Protein AF-A0A1B9L4N7-F1 (afdb_monomer_lite)

Foldseek 3Di:
DVPPPDDPVRLVVLLVVCVVPDDADADPPLQALRHDYPVLSVLLSCLSSLHAPLPDAAPPRDPSLVRNLVRLVVVVPDPDDDPDPSVVVSVSSNVSSVSRNVSSVVVVVD

pLDDT: mean 82.88, std 11.85, range [49.66, 97.25]

Secondary structure (DSSP, 8-state):
-TT----HHHHHHHHHHHHHH----B-SS---TT-B-HHHHHHHHHHHTT--BTTTBSTT--HHHHHHHHHHHHHHTS--S---THHHHHHHHHHHHHHHHHHHHHHHT-

Sequence (110 aa):
MPDDSRTEEQVIEEIRDFAAKFEDEWSYKGHGYNETCCHTFVFLLLASCNLADPDCIGAKKDPYFKSYRSELKNKFDKPDGDKDENEEKFYQRHCMIEQLHDISRLAQAK

Radius of gyration: 14.46 Å; chains: 1; bounding box: 36×31×38 Å

Structure (mmCIF, N/CA/C/O backbone):
data_AF-A0A1B9L4N7-F1
#
_entry.id   AF-A0A1B9L4N7-F1
#
loop_
_atom_site.group_PDB
_atom_site.id
_atom_site.type_symbol
_atom_site.label_atom_id
_atom_site.label_alt_id
_atom_site.label_comp_id
_atom_site.label_asym_id
_atom_site.label_entity_id
_atom_site.label_seq_id
_atom_site.pdbx_PDB_ins_code
_atom_site.Cartn_x
_atom_site.Cartn_y
_atom_site.Cartn_z
_atom_site.occupancy
_atom_site.B_iso_or_equiv
_atom_site.auth_seq_id
_atom_site.auth_comp_id
_atom_site.auth_asym_id
_atom_site.auth_atom_id
_atom_site.pdbx_PDB_model_num
ATOM 1 N N . MET A 1 1 ? -7.254 -1.494 12.845 1.00 66.69 1 MET A N 1
ATOM 2 C CA . MET A 1 1 ? -7.270 -2.928 13.256 1.00 66.69 1 MET A CA 1
ATOM 3 C C . MET A 1 1 ? -8.000 -3.057 14.600 1.00 66.69 1 MET A C 1
ATOM 5 O O . MET A 1 1 ? -8.109 -2.047 15.274 1.00 66.69 1 MET A O 1
ATOM 9 N N . PRO A 1 2 ? -8.561 -4.218 14.992 1.00 67.38 2 PRO A N 1
ATOM 10 C CA . PRO A 1 2 ? -9.346 -4.351 16.239 1.00 67.38 2 PRO A CA 1
ATOM 11 C C . PRO A 1 2 ? -8.55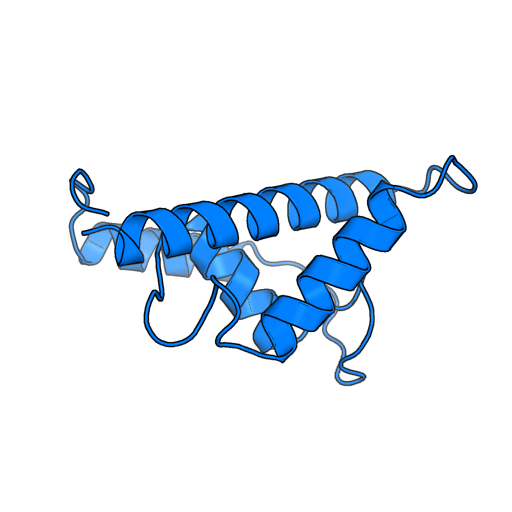3 -4.009 17.509 1.00 67.38 2 PRO A C 1
ATOM 13 O O . PRO A 1 2 ? -9.143 -3.560 18.481 1.00 67.38 2 PRO A O 1
ATOM 16 N N . ASP A 1 3 ? -7.232 -4.185 17.459 1.00 81.06 3 ASP A N 1
ATOM 17 C CA . ASP A 1 3 ? -6.296 -3.899 18.549 1.00 81.06 3 ASP A CA 1
ATOM 18 C C . ASP A 1 3 ? -5.456 -2.644 18.253 1.00 81.06 3 ASP A C 1
ATOM 20 O O . ASP A 1 3 ? -4.380 -2.449 18.812 1.00 81.06 3 ASP A O 1
ATOM 24 N N . ASP A 1 4 ? -5.906 -1.812 17.310 1.00 84.50 4 ASP A N 1
ATOM 25 C CA . ASP A 1 4 ? -5.229 -0.565 16.973 1.00 84.50 4 ASP A CA 1
ATOM 26 C C . ASP A 1 4 ? -5.503 0.475 18.059 1.00 84.50 4 ASP A C 1
ATOM 28 O O . ASP A 1 4 ? -6.608 1.003 18.166 1.00 84.50 4 ASP A O 1
ATOM 32 N N . SER A 1 5 ? -4.501 0.725 18.898 1.00 92.25 5 SER A N 1
ATOM 33 C CA . SER A 1 5 ? -4.590 1.661 20.018 1.00 92.25 5 SER A CA 1
ATOM 34 C C . SER A 1 5 ? -4.181 3.089 19.653 1.00 92.25 5 SER A C 1
ATOM 36 O O . SER A 1 5 ? -4.087 3.929 20.548 1.00 92.25 5 SER A O 1
ATOM 38 N N . ARG A 1 6 ? -3.852 3.355 18.383 1.00 94.75 6 ARG A N 1
ATOM 39 C CA . ARG A 1 6 ? -3.410 4.679 17.935 1.00 94.75 6 ARG A CA 1
ATOM 40 C C . ARG A 1 6 ? -4.584 5.650 17.875 1.00 94.75 6 ARG A C 1
ATOM 42 O O . ARG A 1 6 ? -5.711 5.259 17.571 1.00 94.75 6 ARG A O 1
ATOM 49 N N . THR A 1 7 ? -4.316 6.925 18.132 1.00 95.25 7 THR A N 1
ATOM 50 C CA . THR A 1 7 ? -5.287 7.996 17.879 1.00 95.25 7 THR A CA 1
ATOM 51 C C . THR A 1 7 ? -5.306 8.377 16.400 1.00 95.25 7 THR A C 1
ATOM 53 O O . THR A 1 7 ? -4.388 8.051 15.644 1.00 95.25 7 THR A O 1
ATOM 56 N N . GLU A 1 8 ? -6.344 9.098 15.981 1.00 93.94 8 GLU A N 1
ATOM 57 C CA . GLU A 1 8 ? -6.432 9.635 14.621 1.00 93.94 8 GLU A CA 1
ATOM 58 C C . GLU A 1 8 ? -5.230 10.533 14.293 1.00 93.94 8 GLU A C 1
ATOM 60 O O . GLU A 1 8 ? -4.637 10.415 13.223 1.00 93.94 8 GLU A O 1
ATOM 65 N N . GLU A 1 9 ? -4.811 11.376 15.238 1.00 96.81 9 GLU A N 1
ATOM 66 C CA . GLU A 1 9 ? -3.666 12.271 15.075 1.00 96.81 9 GLU A CA 1
ATOM 67 C C . GLU A 1 9 ? -2.370 11.493 14.847 1.00 96.81 9 GLU A C 1
ATOM 69 O O . GLU A 1 9 ? -1.603 11.848 13.955 1.00 96.81 9 GLU A O 1
ATOM 74 N N . GLN A 1 10 ? -2.158 10.399 15.586 1.00 96.94 10 GLN A N 1
ATOM 75 C CA . GLN A 1 10 ? -0.987 9.535 15.410 1.00 96.94 10 GLN A CA 1
ATOM 76 C C . GLN A 1 10 ? -0.978 8.877 14.026 1.00 96.94 10 GLN A C 1
ATOM 78 O O . GLN A 1 10 ? 0.058 8.838 13.367 1.00 96.94 10 GLN A O 1
ATOM 83 N N . VAL A 1 11 ? -2.134 8.414 13.541 1.00 95.19 11 VAL A N 1
ATOM 84 C CA . VAL A 1 11 ? -2.254 7.856 12.184 1.00 95.19 11 VAL A CA 1
ATOM 85 C C . VAL A 1 11 ? -1.959 8.921 11.123 1.00 95.19 11 VAL A C 1
ATOM 87 O O . VAL A 1 11 ? -1.251 8.650 10.153 1.00 95.19 11 VAL A O 1
ATOM 90 N N . ILE A 1 12 ? -2.462 10.146 11.301 1.00 95.75 12 ILE A N 1
ATOM 91 C CA . ILE A 1 12 ? -2.184 11.265 10.390 1.00 95.75 12 ILE A CA 1
ATOM 92 C C . ILE A 1 12 ? -0.688 11.608 10.379 1.00 95.75 12 ILE A C 1
ATOM 94 O O . ILE A 1 12 ? -0.136 11.884 9.311 1.00 95.75 12 ILE A O 1
ATOM 98 N N . GLU A 1 13 ? -0.028 11.603 11.538 1.00 97.25 13 GLU A N 1
ATOM 99 C CA . GLU A 1 13 ? 1.417 11.820 11.641 1.00 97.25 13 GLU A CA 1
ATOM 100 C C . GLU A 1 13 ? 2.205 10.727 10.915 1.00 97.25 13 GLU A C 1
ATOM 102 O O . GLU A 1 13 ? 3.057 11.055 10.094 1.00 97.25 13 GLU A O 1
ATOM 107 N N . GLU A 1 14 ? 1.865 9.450 11.099 1.00 96.31 14 GLU A N 1
ATOM 108 C CA . GLU A 1 14 ? 2.507 8.347 10.373 1.00 96.31 14 GLU A CA 1
ATOM 109 C C . GLU A 1 14 ? 2.335 8.459 8.850 1.00 96.31 14 GLU A C 1
ATOM 111 O O . GLU A 1 14 ? 3.281 8.218 8.097 1.00 96.31 14 GLU A O 1
ATOM 116 N N . ILE A 1 15 ? 1.147 8.866 8.382 1.00 95.50 15 ILE A N 1
ATOM 117 C CA . ILE A 1 15 ? 0.883 9.098 6.954 1.00 95.50 15 ILE A CA 1
ATOM 118 C C . ILE A 1 15 ? 1.783 10.213 6.413 1.00 95.50 15 ILE A C 1
ATOM 120 O O . ILE A 1 15 ? 2.370 10.076 5.336 1.00 95.50 15 ILE A O 1
ATOM 124 N N . ARG A 1 16 ? 1.891 11.326 7.150 1.00 96.31 16 ARG A N 1
ATOM 125 C CA . ARG A 1 16 ? 2.746 12.460 6.771 1.00 96.31 16 ARG A CA 1
ATOM 126 C C . ARG A 1 16 ? 4.213 12.062 6.756 1.00 96.31 16 ARG A C 1
ATOM 128 O O . ARG A 1 16 ? 4.911 12.404 5.806 1.00 96.31 16 ARG A O 1
ATOM 135 N N . ASP A 1 17 ? 4.655 11.319 7.762 1.00 96.50 17 ASP A N 1
ATOM 136 C CA . ASP A 1 17 ? 6.024 10.833 7.882 1.00 96.50 17 ASP A CA 1
ATOM 137 C C . ASP A 1 17 ? 6.399 9.894 6.740 1.00 96.50 17 ASP A C 1
ATOM 139 O O . ASP A 1 17 ? 7.489 10.019 6.179 1.00 96.50 17 ASP A O 1
ATOM 143 N N . PHE A 1 18 ? 5.505 8.973 6.370 1.00 95.31 18 PHE A N 1
ATOM 144 C CA . PHE A 1 18 ? 5.711 8.115 5.209 1.00 95.31 18 PHE A CA 1
ATOM 145 C C . PHE A 1 18 ? 5.813 8.951 3.933 1.00 95.31 18 PHE A C 1
ATOM 147 O O . PHE A 1 18 ? 6.788 8.829 3.197 1.00 95.31 18 PHE A O 1
ATOM 154 N N . ALA A 1 19 ? 4.842 9.838 3.692 1.00 93.75 19 ALA A N 1
ATOM 155 C CA . ALA A 1 19 ? 4.807 10.662 2.489 1.00 93.75 19 ALA A CA 1
ATOM 156 C C . ALA A 1 19 ? 6.040 11.574 2.364 1.00 93.75 19 ALA A C 1
ATOM 158 O O . ALA A 1 19 ? 6.559 11.745 1.266 1.00 93.75 19 ALA A O 1
ATOM 159 N N . ALA A 1 20 ? 6.529 12.126 3.478 1.00 94.06 20 ALA A N 1
ATOM 160 C CA . ALA A 1 20 ? 7.705 12.992 3.507 1.00 94.06 20 ALA A CA 1
ATOM 161 C C . ALA A 1 20 ? 9.017 12.245 3.220 1.00 94.06 20 ALA A C 1
ATOM 163 O O . ALA A 1 20 ? 9.940 12.840 2.675 1.00 94.06 20 ALA A O 1
ATOM 164 N N . LYS A 1 21 ? 9.104 10.960 3.586 1.00 91.69 21 LYS A N 1
ATOM 165 C CA . LYS A 1 21 ? 10.281 10.101 3.354 1.00 91.69 21 LYS A CA 1
ATOM 166 C C . LYS A 1 21 ? 10.206 9.331 2.033 1.00 91.69 21 LYS A C 1
ATOM 168 O O . LYS A 1 21 ? 11.130 8.590 1.708 1.00 91.69 21 LYS A O 1
ATOM 173 N N . PHE A 1 22 ? 9.094 9.439 1.308 1.00 88.69 22 PHE A N 1
ATOM 174 C CA . PHE A 1 22 ? 8.860 8.652 0.108 1.00 88.69 22 PHE A CA 1
ATOM 175 C C . PHE A 1 22 ? 9.642 9.221 -1.080 1.00 88.69 22 PHE A C 1
ATOM 177 O O . PHE A 1 22 ? 9.183 10.118 -1.788 1.00 88.69 22 PHE A O 1
ATOM 184 N N . GLU A 1 23 ? 10.831 8.671 -1.299 1.00 82.56 23 GLU A N 1
ATOM 185 C CA . GLU A 1 23 ? 11.744 9.067 -2.368 1.00 82.56 23 GLU A CA 1
ATOM 186 C C . GLU A 1 23 ? 11.813 7.971 -3.435 1.00 82.56 23 GLU A C 1
ATOM 188 O O . GLU A 1 23 ? 12.713 7.137 -3.448 1.00 82.56 23 GLU A O 1
ATOM 193 N N . ASP A 1 24 ? 10.832 7.966 -4.337 1.00 82.81 24 ASP A N 1
ATOM 194 C CA . ASP A 1 24 ? 10.783 7.039 -5.464 1.00 82.81 24 ASP A CA 1
ATOM 195 C C . ASP A 1 24 ? 10.553 7.772 -6.790 1.00 82.81 24 ASP A C 1
ATOM 197 O O . ASP A 1 24 ? 9.807 8.751 -6.871 1.00 82.81 24 ASP A O 1
ATOM 201 N N . GLU A 1 25 ? 11.160 7.257 -7.861 1.00 82.12 25 GLU A N 1
ATOM 202 C CA . GLU A 1 25 ? 10.922 7.761 -9.212 1.00 82.12 25 GLU A CA 1
ATOM 203 C C . GLU A 1 25 ? 9.497 7.418 -9.663 1.00 82.12 25 GLU A C 1
ATOM 205 O O . GLU A 1 25 ? 9.110 6.246 -9.730 1.00 82.12 25 GLU A O 1
ATOM 210 N N . TRP A 1 26 ? 8.713 8.455 -9.960 1.00 85.25 26 TRP A N 1
ATOM 211 C CA . TRP A 1 26 ? 7.325 8.335 -10.394 1.00 85.25 26 TRP A CA 1
ATOM 212 C C . TRP A 1 26 ? 7.234 7.969 -11.873 1.00 85.25 26 TRP A C 1
ATOM 214 O O . TRP A 1 26 ? 7.845 8.607 -12.728 1.00 85.25 26 TRP A O 1
ATOM 224 N N . SER A 1 27 ? 6.389 6.993 -12.194 1.00 81.31 27 SER A N 1
ATOM 225 C CA . SER A 1 27 ? 6.072 6.616 -13.565 1.00 81.31 27 SER A CA 1
ATOM 226 C C . SER A 1 27 ? 4.560 6.607 -13.810 1.00 81.31 27 SER A C 1
ATOM 228 O O . SER A 1 27 ? 3.742 6.365 -12.922 1.00 81.31 27 SER A O 1
ATOM 230 N N . TYR A 1 28 ? 4.184 6.897 -15.057 1.00 68.25 28 TYR A N 1
ATOM 231 C CA . TYR A 1 28 ? 2.793 6.890 -15.526 1.00 68.25 28 TYR A CA 1
ATOM 232 C C . TYR A 1 28 ? 2.438 5.612 -16.312 1.00 68.25 28 TYR A C 1
ATOM 234 O O . TYR A 1 28 ? 1.308 5.448 -16.759 1.00 68.25 28 TYR A O 1
ATOM 242 N N . LYS A 1 29 ? 3.408 4.710 -16.526 1.00 63.78 29 LYS A N 1
ATOM 243 C CA . LYS A 1 29 ? 3.272 3.567 -17.447 1.00 63.78 29 LYS A CA 1
ATOM 244 C C . LYS A 1 29 ? 2.469 2.390 -16.872 1.00 63.78 29 LYS A C 1
ATOM 246 O O . LYS A 1 29 ? 1.985 1.582 -17.656 1.00 63.78 29 LYS A O 1
ATOM 251 N N . GLY A 1 30 ? 2.233 2.375 -15.560 1.00 56.72 30 GLY A N 1
ATOM 252 C CA . GLY A 1 30 ? 1.120 1.690 -14.897 1.00 56.72 30 GLY A CA 1
ATOM 253 C C . GLY A 1 30 ? 1.174 0.162 -14.782 1.00 56.72 30 GLY A C 1
ATOM 254 O O . GLY A 1 30 ? 0.167 -0.406 -14.361 1.00 56.72 30 GLY A O 1
ATOM 255 N N . HIS A 1 31 ? 2.271 -0.518 -15.133 1.00 60.66 31 HIS A N 1
ATOM 256 C CA . HIS A 1 31 ? 2.267 -1.977 -15.339 1.00 60.66 31 HIS A CA 1
ATOM 257 C C . HIS A 1 31 ? 3.579 -2.718 -14.996 1.00 60.66 31 HIS A C 1
ATOM 259 O O . HIS A 1 31 ? 3.812 -3.800 -15.529 1.00 60.66 31 HIS A O 1
ATOM 265 N N . GLY A 1 32 ? 4.472 -2.153 -14.176 1.00 68.50 32 GLY A N 1
ATOM 266 C CA . GLY A 1 32 ? 5.701 -2.849 -13.759 1.00 68.50 32 GLY A CA 1
ATOM 267 C C . GLY A 1 32 ? 5.828 -3.069 -12.250 1.00 68.50 32 GLY A C 1
ATOM 268 O O . GLY A 1 32 ? 5.507 -2.191 -11.451 1.00 68.50 32 GLY A O 1
ATOM 269 N N . TYR A 1 33 ? 6.427 -4.198 -11.849 1.00 71.31 33 TYR A N 1
ATOM 270 C CA . TYR A 1 33 ? 6.745 -4.517 -10.445 1.00 71.31 33 TYR A CA 1
ATOM 271 C C . TYR A 1 33 ? 7.659 -3.477 -9.768 1.00 71.31 33 TYR A C 1
ATOM 273 O O . TYR A 1 33 ? 7.649 -3.320 -8.548 1.00 71.31 33 TYR A O 1
ATOM 281 N N . ASN A 1 34 ? 8.482 -2.786 -10.555 1.00 74.31 34 ASN A N 1
ATOM 282 C CA . ASN A 1 34 ? 9.409 -1.750 -10.109 1.00 74.31 34 ASN A CA 1
ATOM 283 C C . ASN A 1 34 ? 8.825 -0.336 -10.233 1.00 74.31 34 ASN A C 1
ATOM 285 O O . ASN A 1 34 ? 9.486 0.629 -9.857 1.00 74.31 34 ASN A O 1
ATOM 289 N N . GLU A 1 35 ? 7.603 -0.191 -10.744 1.00 78.81 35 GLU A N 1
ATOM 290 C CA . GLU A 1 35 ? 7.021 1.116 -11.010 1.00 78.81 35 GLU A CA 1
ATOM 291 C C . GLU A 1 35 ? 6.412 1.740 -9.759 1.00 78.81 35 GLU A C 1
ATOM 293 O O . GLU A 1 35 ? 5.850 1.072 -8.885 1.00 78.81 35 GLU A O 1
ATOM 298 N N . THR A 1 36 ? 6.519 3.060 -9.686 1.00 86.12 36 THR A N 1
ATOM 299 C CA . THR A 1 36 ? 5.887 3.870 -8.653 1.00 86.12 36 THR A CA 1
ATOM 300 C C . THR A 1 36 ? 4.836 4.744 -9.307 1.00 86.12 36 THR A C 1
ATOM 302 O O . THR A 1 36 ? 5.162 5.682 -10.028 1.00 86.12 36 THR A O 1
ATOM 305 N N . CYS A 1 37 ? 3.567 4.453 -9.052 1.00 88.38 37 CYS A N 1
ATOM 306 C CA . CYS A 1 37 ? 2.455 5.307 -9.455 1.00 88.38 37 CYS A CA 1
ATOM 307 C C . CYS A 1 37 ? 1.566 5.617 -8.248 1.00 88.38 37 CYS A C 1
ATOM 309 O O . CYS A 1 37 ? 1.835 5.162 -7.134 1.00 88.38 37 CYS A O 1
ATOM 311 N N . CYS A 1 38 ? 0.486 6.373 -8.461 1.00 86.12 38 CYS A N 1
ATOM 312 C CA . CYS A 1 38 ? -0.445 6.730 -7.389 1.00 86.12 38 CYS A CA 1
ATOM 313 C C . CYS A 1 38 ? -1.020 5.499 -6.668 1.00 86.12 38 CYS A C 1
ATOM 315 O O . CYS A 1 38 ? -1.119 5.513 -5.446 1.00 86.12 38 CYS A O 1
ATOM 317 N N . HIS A 1 39 ? -1.320 4.413 -7.388 1.00 88.12 39 HIS A N 1
ATOM 318 C CA . HIS A 1 39 ? -1.815 3.172 -6.786 1.00 88.12 39 HIS A CA 1
ATOM 319 C C . HIS A 1 39 ? -0.743 2.503 -5.922 1.00 88.12 39 HIS A C 1
ATOM 321 O O . HIS A 1 39 ? -0.994 2.201 -4.759 1.00 88.12 39 HIS A O 1
ATOM 327 N N . THR A 1 40 ? 0.475 2.339 -6.455 1.00 89.25 40 THR A N 1
ATOM 328 C CA . THR A 1 40 ? 1.601 1.770 -5.701 1.00 89.25 40 THR A CA 1
ATOM 329 C C . THR A 1 40 ? 1.871 2.569 -4.431 1.00 89.25 40 THR A C 1
ATOM 331 O O . THR A 1 40 ? 2.011 1.980 -3.365 1.00 89.25 40 THR A O 1
ATOM 334 N N . PHE A 1 41 ? 1.888 3.901 -4.526 1.00 91.81 41 PHE A N 1
ATOM 335 C CA . PHE A 1 41 ? 2.065 4.779 -3.373 1.00 91.81 41 PHE A CA 1
ATOM 336 C C . PHE A 1 41 ? 1.001 4.530 -2.302 1.00 91.81 41 PHE A C 1
ATOM 338 O O . PHE A 1 41 ? 1.349 4.321 -1.145 1.00 91.81 41 PHE A O 1
ATOM 345 N N . VAL A 1 42 ? -0.280 4.485 -2.685 1.00 91.75 42 VAL A N 1
ATOM 346 C CA . VAL A 1 42 ? -1.379 4.216 -1.746 1.00 91.75 42 VAL A CA 1
ATOM 347 C C . VAL A 1 42 ? -1.217 2.844 -1.091 1.00 91.75 42 VAL A C 1
ATOM 349 O O . VAL A 1 42 ? -1.372 2.730 0.120 1.00 91.75 42 VAL A O 1
ATOM 352 N N . PHE A 1 43 ? -0.849 1.807 -1.844 1.00 91.62 43 PHE A N 1
ATOM 353 C CA . PHE A 1 43 ? -0.648 0.474 -1.271 1.00 91.62 43 PHE A CA 1
ATOM 354 C C . PHE A 1 43 ? 0.503 0.448 -0.260 1.00 91.62 43 PHE A C 1
ATOM 356 O O . PHE A 1 43 ? 0.361 -0.114 0.824 1.00 91.62 43 PHE A O 1
ATOM 363 N N . LEU A 1 44 ? 1.635 1.075 -0.589 1.00 92.75 44 LEU A N 1
ATOM 364 C CA . LEU A 1 44 ? 2.786 1.137 0.310 1.00 92.75 44 LEU A CA 1
ATOM 365 C C . LEU A 1 44 ? 2.488 1.994 1.547 1.00 92.75 44 LEU A C 1
ATOM 367 O O . LEU A 1 44 ? 2.844 1.597 2.653 1.00 92.75 44 LEU A O 1
ATOM 371 N N . LEU A 1 45 ? 1.771 3.107 1.386 1.00 94.81 45 LEU A N 1
ATOM 372 C CA . LEU A 1 45 ? 1.310 3.945 2.491 1.00 94.81 45 LEU A CA 1
ATOM 373 C C . LEU A 1 45 ? 0.436 3.143 3.464 1.00 94.81 45 LEU A C 1
ATOM 375 O O . LEU A 1 45 ? 0.715 3.100 4.660 1.00 94.81 45 LEU A O 1
ATOM 379 N N . LEU A 1 46 ? -0.598 2.469 2.952 1.00 93.06 46 LEU A N 1
ATOM 380 C CA . LEU A 1 46 ? -1.516 1.680 3.777 1.00 93.06 46 LEU A CA 1
ATOM 381 C C . LEU A 1 46 ? -0.785 0.552 4.514 1.00 93.06 46 LEU A C 1
ATOM 383 O O . LEU A 1 46 ? -1.005 0.358 5.709 1.00 93.06 46 LEU A O 1
ATOM 387 N N . ALA A 1 47 ? 0.121 -0.150 3.827 1.00 92.81 47 ALA A N 1
ATOM 388 C CA . ALA A 1 47 ? 0.956 -1.175 4.442 1.00 92.81 47 ALA A CA 1
ATOM 389 C C . ALA A 1 47 ? 1.852 -0.599 5.551 1.00 92.81 47 ALA A C 1
ATOM 391 O O . ALA A 1 47 ? 1.885 -1.141 6.655 1.00 92.81 47 ALA A O 1
ATOM 392 N N . SER A 1 48 ? 2.540 0.516 5.280 1.00 93.56 48 SER A N 1
ATOM 393 C CA . SER A 1 48 ? 3.453 1.164 6.229 1.00 93.56 48 SER A CA 1
ATOM 394 C C . SER A 1 48 ? 2.737 1.637 7.490 1.00 93.56 48 SER A C 1
ATOM 396 O O . SER A 1 48 ? 3.281 1.510 8.582 1.00 93.56 48 SER A O 1
ATOM 398 N N . CYS A 1 49 ? 1.520 2.159 7.349 1.00 92.94 49 CYS A N 1
ATOM 399 C CA . CYS A 1 49 ? 0.710 2.644 8.464 1.00 92.94 49 CYS A CA 1
ATOM 400 C C . CYS A 1 49 ? -0.151 1.539 9.103 1.00 92.94 49 CYS A C 1
ATOM 402 O O . CYS A 1 49 ? -1.005 1.835 9.940 1.00 92.94 49 CYS A O 1
ATOM 404 N N . ASN A 1 50 ? 0.023 0.266 8.718 1.00 90.94 50 ASN A N 1
ATOM 405 C CA . ASN A 1 50 ? -0.781 -0.860 9.210 1.00 90.94 50 ASN A CA 1
ATOM 406 C C . ASN A 1 50 ? -2.304 -0.608 9.098 1.00 90.94 50 ASN A C 1
ATOM 408 O O . ASN A 1 50 ? -3.086 -0.942 9.994 1.00 90.94 50 ASN A O 1
ATOM 412 N N . LEU A 1 51 ? -2.719 0.041 8.009 1.00 89.94 51 LEU A N 1
ATOM 413 C CA . LEU A 1 51 ? -4.108 0.374 7.713 1.00 89.94 51 LEU A CA 1
ATOM 414 C C . LEU A 1 51 ? -4.713 -0.674 6.778 1.00 89.94 51 LEU A C 1
ATOM 416 O O . LEU A 1 51 ? -4.045 -1.223 5.903 1.00 89.94 51 LEU A O 1
ATOM 420 N N . ALA A 1 52 ? -6.001 -0.944 6.970 1.00 83.50 52 ALA A N 1
ATOM 421 C CA . ALA A 1 52 ? -6.784 -1.809 6.099 1.00 83.50 52 ALA A CA 1
ATOM 422 C C . ALA A 1 52 ? -7.749 -0.960 5.276 1.00 83.50 52 ALA A C 1
ATOM 424 O O . ALA A 1 52 ? -8.371 -0.050 5.820 1.00 83.50 52 ALA A O 1
ATOM 425 N N . ASP A 1 53 ? -7.956 -1.336 4.020 1.00 79.0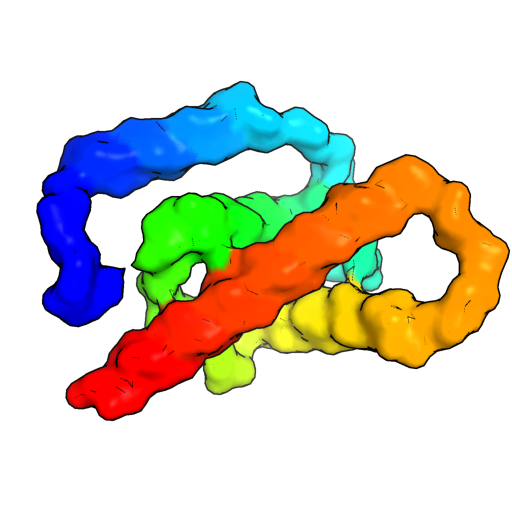6 53 ASP A N 1
ATOM 426 C CA . ASP A 1 53 ? -9.121 -0.910 3.245 1.00 79.06 53 ASP A CA 1
ATOM 427 C C . ASP A 1 53 ? -9.893 -2.168 2.812 1.00 79.06 53 ASP A C 1
ATOM 429 O O . ASP A 1 53 ? -9.809 -2.598 1.664 1.00 79.06 53 ASP A O 1
ATOM 433 N N . PRO A 1 54 ? -10.616 -2.826 3.740 1.00 72.31 54 PRO A N 1
ATOM 434 C CA . PRO A 1 54 ? -11.281 -4.107 3.474 1.00 72.31 54 PRO A CA 1
ATOM 435 C C . PRO A 1 54 ? -12.344 -4.031 2.367 1.00 72.31 54 PRO A C 1
ATOM 437 O O . PRO A 1 54 ? -12.791 -5.070 1.849 1.00 72.31 54 PRO A O 1
ATOM 440 N N . ASP A 1 55 ? -12.760 -2.820 2.008 1.00 73.25 55 ASP A N 1
ATOM 441 C CA . ASP A 1 55 ? -13.812 -2.556 1.043 1.00 73.25 55 ASP A CA 1
ATOM 442 C C . ASP A 1 55 ? -13.276 -2.334 -0.364 1.00 73.25 55 ASP A C 1
ATOM 444 O O . ASP A 1 55 ? -13.894 -2.840 -1.304 1.00 73.25 55 ASP A O 1
ATOM 448 N N . CYS A 1 56 ? -12.114 -1.696 -0.511 1.00 73.25 56 CYS A N 1
ATOM 449 C CA . CYS A 1 56 ? -11.522 -1.426 -1.815 1.00 73.25 56 CYS A CA 1
ATOM 450 C C . CYS A 1 56 ? -10.238 -2.229 -2.056 1.00 73.25 56 CYS A C 1
ATOM 452 O O . CYS A 1 56 ? -10.160 -2.932 -3.064 1.00 73.25 56 CYS A O 1
ATOM 454 N N . ILE A 1 57 ? -9.253 -2.191 -1.152 1.00 78.00 57 ILE A N 1
ATOM 455 C CA . ILE A 1 57 ? -7.887 -2.683 -1.407 1.00 78.00 57 ILE A CA 1
ATOM 456 C C . ILE A 1 57 ? -7.598 -3.967 -0.619 1.00 78.00 57 ILE A C 1
ATOM 458 O O . ILE A 1 57 ? -7.729 -4.039 0.593 1.00 78.00 57 ILE A O 1
ATOM 462 N N . GLY A 1 58 ? -7.135 -5.003 -1.322 1.00 66.81 58 GLY A N 1
ATOM 463 C CA . GLY A 1 58 ? -6.860 -6.316 -0.732 1.00 66.81 58 GLY A CA 1
ATOM 464 C C . GLY A 1 58 ? -7.968 -7.344 -0.981 1.00 66.81 58 GLY A C 1
ATOM 465 O O . GLY A 1 58 ? -9.032 -7.050 -1.524 1.00 66.81 58 GLY A O 1
ATOM 466 N N . ALA A 1 59 ? -7.664 -8.615 -0.691 1.00 65.00 59 ALA A N 1
ATOM 467 C CA . ALA A 1 59 ? -8.586 -9.752 -0.819 1.00 65.00 59 ALA A CA 1
ATOM 468 C C . ALA A 1 59 ? -9.392 -9.835 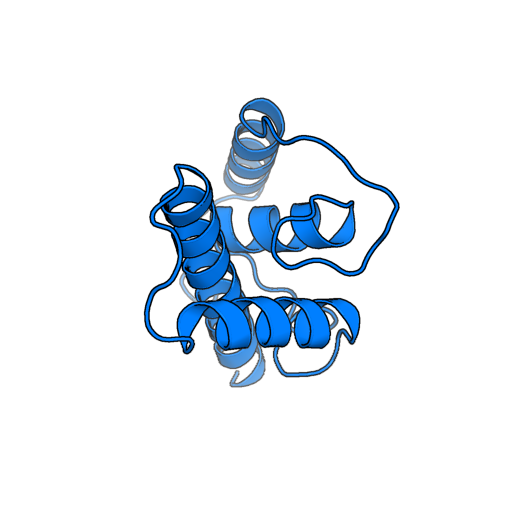-2.144 1.00 65.00 59 ALA A C 1
ATOM 470 O O . ALA A 1 59 ? -10.532 -10.297 -2.166 1.00 65.00 59 ALA A O 1
ATOM 471 N N . LYS A 1 60 ? -8.752 -9.480 -3.272 1.00 66.12 60 LYS A N 1
ATOM 472 C CA . LYS A 1 60 ? -9.241 -9.615 -4.666 1.00 66.12 60 LYS A CA 1
ATOM 473 C C . LYS A 1 60 ? -10.246 -8.559 -5.161 1.00 66.12 60 LYS A C 1
ATOM 475 O O . LYS A 1 60 ? -10.775 -8.760 -6.254 1.00 66.12 60 LYS A O 1
ATOM 480 N N . LYS A 1 61 ? -10.501 -7.472 -4.424 1.00 74.62 61 LYS A N 1
ATOM 481 C CA . LYS A 1 61 ? -11.448 -6.429 -4.864 1.00 74.62 61 LYS A CA 1
ATOM 482 C C . LYS A 1 61 ? -10.826 -5.409 -5.825 1.00 74.62 61 LYS A C 1
ATOM 484 O O . LYS A 1 61 ? -11.405 -5.161 -6.877 1.00 74.62 61 LYS A O 1
ATOM 489 N N . ASP A 1 62 ? -9.629 -4.905 -5.524 1.00 86.44 62 ASP A N 1
ATOM 490 C CA . ASP A 1 62 ? -8.908 -3.972 -6.401 1.00 86.44 62 ASP A CA 1
ATOM 491 C C . ASP A 1 62 ? -8.111 -4.712 -7.511 1.00 86.44 62 ASP A C 1
ATOM 493 O O . ASP A 1 62 ? -7.216 -5.519 -7.204 1.00 86.44 62 ASP A O 1
ATOM 497 N N . PRO A 1 63 ? -8.406 -4.471 -8.808 1.00 86.44 63 PRO A N 1
ATOM 498 C CA . PRO A 1 63 ? -7.691 -5.101 -9.920 1.00 86.44 63 PRO A CA 1
ATOM 499 C C . PRO A 1 63 ? -6.213 -4.700 -10.024 1.00 86.44 63 PRO A C 1
ATOM 501 O O . PRO A 1 63 ? -5.389 -5.546 -10.384 1.00 86.44 63 PRO A O 1
ATOM 504 N N . TYR A 1 64 ? -5.864 -3.453 -9.693 1.00 86.88 64 TYR A N 1
ATOM 505 C CA . TYR A 1 64 ? -4.487 -2.955 -9.725 1.00 86.88 64 TYR A CA 1
ATOM 506 C C . TYR A 1 64 ? -3.648 -3.609 -8.632 1.00 86.88 64 TYR A C 1
ATOM 508 O O . TYR A 1 64 ? -2.563 -4.112 -8.915 1.00 86.88 64 TYR A O 1
ATOM 516 N N . PHE A 1 65 ? -4.177 -3.704 -7.413 1.00 88.94 65 PHE A N 1
ATOM 517 C CA . PHE A 1 65 ? -3.544 -4.407 -6.304 1.00 88.94 65 PHE A CA 1
ATOM 518 C C . PHE A 1 65 ? -3.293 -5.873 -6.659 1.00 88.94 65 PHE A C 1
ATOM 520 O O . PHE A 1 65 ? -2.199 -6.396 -6.445 1.00 88.94 65 PHE A O 1
ATOM 527 N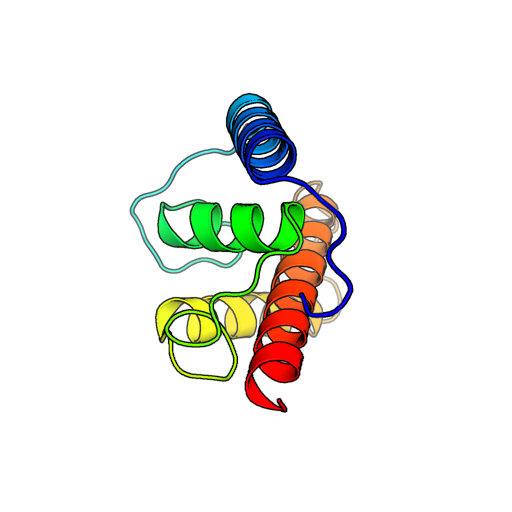 N . LYS A 1 66 ? -4.290 -6.546 -7.250 1.00 88.00 66 LYS A N 1
ATOM 528 C CA . LYS A 1 66 ? -4.152 -7.941 -7.687 1.00 88.00 66 LYS A CA 1
ATOM 529 C C . LYS A 1 66 ? -3.051 -8.100 -8.738 1.00 88.00 66 LYS A C 1
ATOM 531 O O . LYS A 1 66 ? -2.265 -9.042 -8.632 1.00 88.00 66 LYS A O 1
ATOM 536 N N . SER A 1 67 ? -3.011 -7.214 -9.734 1.00 88.56 67 SER A N 1
ATOM 537 C CA . SER A 1 67 ? -1.986 -7.232 -10.783 1.00 88.56 67 SER A CA 1
ATOM 538 C C . SER A 1 67 ? -0.600 -7.012 -10.187 1.00 88.56 67 SER A C 1
ATOM 540 O O . SER A 1 67 ? 0.277 -7.858 -10.341 1.00 88.56 67 SER A O 1
ATOM 542 N N . TYR A 1 68 ? -0.440 -5.942 -9.408 1.00 88.69 68 TYR A N 1
ATOM 543 C CA . TYR A 1 68 ? 0.830 -5.557 -8.802 1.00 88.69 68 TYR A CA 1
ATOM 544 C C . TYR A 1 68 ? 1.377 -6.638 -7.864 1.00 88.69 68 TYR A C 1
ATOM 546 O O . TYR A 1 68 ? 2.530 -7.050 -7.983 1.00 88.69 68 TYR A O 1
ATOM 554 N N . ARG A 1 69 ? 0.528 -7.197 -6.992 1.00 89.56 69 ARG A N 1
ATOM 555 C CA . ARG A 1 69 ? 0.897 -8.329 -6.133 1.00 89.56 69 ARG A CA 1
ATOM 556 C C . ARG A 1 69 ? 1.339 -9.548 -6.942 1.00 89.56 69 ARG A C 1
ATOM 558 O O . ARG A 1 69 ? 2.296 -10.219 -6.566 1.00 89.56 69 ARG A O 1
ATOM 565 N N . SER A 1 70 ? 0.653 -9.854 -8.046 1.00 89.06 70 SER A N 1
ATOM 566 C CA . SER A 1 70 ? 1.032 -10.975 -8.909 1.00 89.06 70 SER A CA 1
ATOM 567 C C . SER A 1 70 ? 2.378 -10.746 -9.590 1.00 89.06 70 SER A C 1
ATOM 569 O O . SER A 1 70 ? 3.154 -11.689 -9.711 1.00 89.06 70 SER A O 1
ATOM 571 N N . GLU A 1 71 ? 2.662 -9.526 -10.042 1.00 87.75 71 GLU A N 1
ATOM 572 C CA . GLU A 1 71 ? 3.946 -9.172 -10.651 1.00 87.75 71 GLU A CA 1
ATOM 573 C C . GLU A 1 71 ? 5.090 -9.254 -9.644 1.00 87.75 71 GLU A C 1
ATOM 575 O O . GLU A 1 71 ? 6.127 -9.844 -9.953 1.00 87.75 71 GLU A O 1
ATOM 580 N N . LEU A 1 72 ? 4.869 -8.747 -8.425 1.00 88.25 72 LEU A N 1
ATOM 581 C CA . LEU A 1 72 ? 5.818 -8.882 -7.326 1.00 88.25 72 LEU A CA 1
ATOM 582 C C . LEU A 1 72 ? 6.098 -10.357 -7.035 1.00 88.25 72 LEU A C 1
ATOM 584 O O . LEU A 1 72 ? 7.245 -10.786 -7.082 1.00 88.25 72 LEU A O 1
ATOM 588 N N . LYS A 1 73 ? 5.062 -11.176 -6.848 1.00 88.00 73 LYS A N 1
ATOM 589 C CA . LYS A 1 73 ? 5.238 -12.612 -6.606 1.00 88.00 73 LYS A CA 1
ATOM 590 C C . LYS A 1 73 ? 5.978 -13.321 -7.750 1.00 88.00 73 LYS A C 1
ATOM 592 O O . LYS A 1 73 ? 6.900 -14.089 -7.508 1.00 88.00 73 LYS A O 1
ATOM 597 N N . ASN A 1 74 ? 5.629 -13.021 -9.000 1.00 85.69 74 ASN A N 1
ATOM 598 C CA . ASN A 1 74 ? 6.274 -13.616 -10.174 1.00 85.69 74 ASN A CA 1
ATOM 599 C C . ASN A 1 74 ? 7.762 -13.261 -10.286 1.00 85.69 74 ASN A C 1
ATOM 601 O O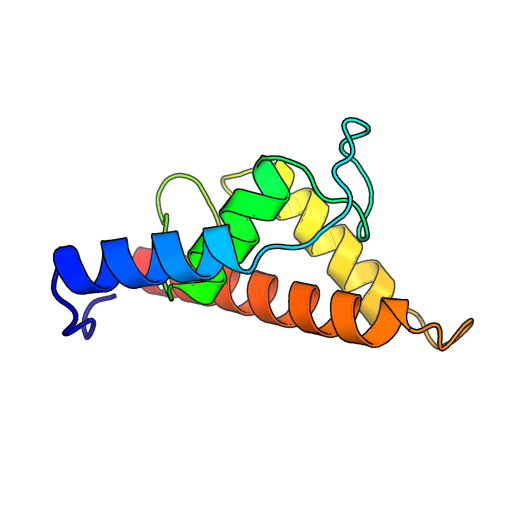 . ASN A 1 74 ? 8.527 -14.031 -10.861 1.00 85.69 74 ASN A O 1
ATOM 605 N N . LYS A 1 75 ? 8.173 -12.081 -9.814 1.00 82.75 75 LYS A N 1
ATOM 606 C CA . LYS A 1 75 ? 9.586 -11.696 -9.751 1.00 82.75 75 LYS A CA 1
ATOM 607 C C . LYS A 1 75 ? 10.289 -12.373 -8.570 1.00 82.75 75 LYS A C 1
ATOM 609 O O . LYS A 1 75 ? 11.435 -12.767 -8.737 1.00 82.75 75 LYS A O 1
ATOM 614 N N . PHE A 1 76 ? 9.595 -12.559 -7.446 1.00 81.19 76 PHE A N 1
ATOM 615 C CA . PHE A 1 76 ? 10.122 -13.202 -6.238 1.00 81.19 76 PHE A CA 1
ATOM 616 C C . PHE A 1 76 ? 10.366 -14.705 -6.436 1.00 81.19 76 PHE A C 1
ATOM 618 O O . PHE A 1 76 ? 11.384 -15.234 -6.008 1.00 81.19 76 PHE A O 1
ATOM 625 N N . ASP A 1 77 ? 9.455 -15.386 -7.135 1.00 80.25 77 ASP A N 1
ATOM 626 C CA . ASP A 1 77 ? 9.514 -16.833 -7.380 1.00 80.25 77 ASP A CA 1
ATOM 627 C C . ASP A 1 77 ? 10.511 -17.223 -8.498 1.00 80.25 77 ASP A C 1
ATOM 629 O O . ASP A 1 77 ? 10.735 -18.412 -8.746 1.00 80.25 77 ASP A O 1
ATOM 633 N N . LYS A 1 78 ? 11.106 -16.255 -9.214 1.00 75.12 78 LYS A N 1
ATOM 634 C CA . LYS A 1 78 ? 12.079 -16.539 -10.280 1.00 75.12 78 LYS A CA 1
ATOM 635 C C . LYS A 1 78 ? 13.474 -16.776 -9.686 1.00 75.12 78 LYS A C 1
ATOM 637 O O . LYS A 1 78 ? 13.992 -15.883 -9.022 1.00 75.12 78 LYS A O 1
ATOM 642 N N . PRO A 1 79 ? 14.117 -17.927 -9.964 1.00 56.16 79 PRO A N 1
ATOM 643 C CA . PRO A 1 79 ? 15.480 -18.184 -9.522 1.00 56.16 79 PRO A CA 1
ATOM 644 C C . PRO A 1 79 ? 16.451 -17.284 -10.297 1.00 56.16 79 PRO A C 1
ATOM 646 O O . PRO A 1 79 ? 16.524 -17.384 -11.517 1.00 56.16 79 PRO A O 1
ATOM 649 N N . ASP A 1 80 ? 17.108 -16.393 -9.552 1.00 62.34 80 ASP A N 1
ATOM 650 C CA . ASP A 1 80 ? 18.312 -15.591 -9.823 1.00 62.34 80 ASP A CA 1
ATOM 651 C C . ASP A 1 80 ? 18.697 -15.288 -11.286 1.00 62.34 80 ASP A C 1
ATOM 653 O O . ASP A 1 80 ? 18.964 -16.167 -12.106 1.00 62.34 80 ASP A O 1
ATOM 657 N N . GLY A 1 81 ? 18.862 -13.994 -11.565 1.00 49.66 81 GLY A N 1
ATOM 658 C CA . GLY A 1 81 ? 19.502 -13.510 -12.789 1.00 49.66 81 GLY A CA 1
ATOM 659 C C . GLY A 1 81 ? 20.313 -12.232 -12.604 1.00 49.66 81 GLY A C 1
ATOM 660 O O . GLY A 1 81 ? 21.343 -12.107 -13.244 1.00 49.66 81 GLY A O 1
ATOM 661 N N . ASP A 1 82 ? 19.916 -11.329 -11.705 1.00 52.38 82 ASP A N 1
ATOM 662 C CA . ASP A 1 82 ? 20.679 -10.112 -11.416 1.00 52.38 82 ASP A CA 1
ATOM 663 C C . ASP A 1 82 ? 20.378 -9.639 -9.991 1.00 52.38 82 ASP A C 1
ATOM 665 O O . ASP A 1 82 ? 19.259 -9.206 -9.698 1.00 52.38 82 ASP A O 1
ATOM 669 N N . LYS A 1 83 ? 21.387 -9.739 -9.118 1.00 55.75 83 LYS A N 1
ATOM 670 C CA . LYS A 1 83 ? 21.410 -9.108 -7.793 1.00 55.75 83 LYS A CA 1
ATOM 671 C C . LYS A 1 83 ? 21.785 -7.646 -7.977 1.00 55.75 83 LYS A C 1
ATOM 673 O O . LYS A 1 83 ? 22.952 -7.273 -7.877 1.00 55.75 83 LYS A O 1
ATOM 678 N N . ASP A 1 84 ? 20.794 -6.862 -8.365 1.00 57.28 84 ASP A N 1
ATOM 679 C CA . ASP A 1 84 ? 20.880 -5.411 -8.501 1.00 57.28 84 ASP A CA 1
ATOM 680 C C . ASP A 1 84 ? 20.364 -4.749 -7.211 1.00 57.28 84 ASP A C 1
ATOM 682 O O . ASP A 1 84 ? 19.562 -5.343 -6.494 1.00 57.28 84 ASP A O 1
ATOM 686 N N . GLU A 1 85 ? 20.762 -3.511 -6.914 1.00 53.97 85 GLU A N 1
ATOM 687 C CA . GLU A 1 85 ? 20.286 -2.733 -5.747 1.00 53.97 85 GLU A CA 1
ATOM 688 C C . GLU A 1 85 ? 18.746 -2.595 -5.722 1.00 53.97 85 GLU A C 1
ATOM 690 O O . GLU A 1 85 ? 18.122 -2.418 -4.674 1.00 53.97 85 GLU A O 1
ATOM 695 N N . ASN A 1 86 ? 18.103 -2.785 -6.878 1.00 62.31 86 ASN A N 1
ATOM 696 C CA . ASN A 1 86 ? 16.657 -2.941 -7.012 1.00 62.31 86 ASN A CA 1
ATOM 697 C C . ASN A 1 86 ? 16.062 -4.144 -6.251 1.00 62.31 86 ASN A C 1
ATOM 699 O O . ASN A 1 86 ? 14.844 -4.188 -6.076 1.00 62.31 86 ASN A O 1
ATOM 703 N N . GLU A 1 87 ? 16.863 -5.117 -5.813 1.00 73.00 87 GLU A N 1
ATOM 704 C CA . GLU A 1 87 ? 16.402 -6.334 -5.139 1.00 73.00 87 GLU A CA 1
ATOM 705 C C . GLU A 1 87 ? 15.920 -6.066 -3.706 1.00 73.00 87 GLU A C 1
ATOM 707 O O . GLU A 1 87 ? 14.878 -6.592 -3.314 1.00 73.00 87 GLU A O 1
ATOM 712 N N . GLU A 1 88 ? 16.589 -5.187 -2.949 1.00 81.12 88 GLU A N 1
ATOM 713 C CA . GLU A 1 88 ? 16.168 -4.833 -1.584 1.00 81.12 88 GLU A CA 1
ATOM 714 C C . GLU A 1 88 ? 14.847 -4.054 -1.594 1.00 81.12 88 GLU A C 1
ATOM 716 O O . GLU A 1 88 ? 13.884 -4.431 -0.921 1.00 81.12 88 GLU A O 1
ATOM 721 N N . LYS A 1 89 ? 14.756 -3.016 -2.433 1.00 82.75 89 LYS A N 1
ATOM 722 C CA . LYS A 1 89 ? 13.520 -2.244 -2.629 1.00 82.75 89 LYS A CA 1
ATOM 723 C C . LYS A 1 89 ? 12.371 -3.136 -3.095 1.00 82.75 89 LYS A C 1
ATOM 725 O O . LYS A 1 89 ? 11.238 -3.009 -2.627 1.00 82.75 89 LYS A O 1
ATOM 730 N N . PHE A 1 90 ? 12.653 -4.052 -4.016 1.00 84.81 90 PHE A N 1
ATOM 731 C CA . PHE A 1 90 ? 11.685 -5.034 -4.486 1.00 84.81 90 PHE A CA 1
ATOM 732 C C . PHE A 1 90 ? 11.210 -5.957 -3.355 1.00 84.81 90 PHE A C 1
ATOM 734 O O . PHE A 1 90 ? 10.004 -6.145 -3.185 1.00 84.81 90 PHE A O 1
ATOM 741 N N . TYR A 1 91 ? 12.139 -6.491 -2.562 1.00 86.81 91 TYR A N 1
ATOM 742 C CA . TYR A 1 91 ? 11.836 -7.348 -1.421 1.00 86.81 91 TYR A CA 1
ATOM 743 C C . TYR A 1 91 ? 10.960 -6.618 -0.397 1.00 86.81 91 TYR A C 1
ATOM 745 O O . TYR A 1 91 ? 9.938 -7.148 0.042 1.00 86.81 91 TYR A O 1
ATOM 753 N N . GLN A 1 92 ? 11.303 -5.368 -0.074 1.00 89.38 92 GLN A N 1
ATOM 754 C CA . GLN A 1 92 ? 10.522 -4.532 0.834 1.00 89.38 92 GLN A CA 1
ATOM 755 C C . GLN A 1 92 ? 9.097 -4.320 0.312 1.00 89.38 92 GLN A C 1
ATOM 757 O O . GLN A 1 92 ? 8.131 -4.541 1.045 1.00 89.38 92 GLN A O 1
ATOM 762 N N . ARG A 1 93 ? 8.947 -3.965 -0.970 1.00 90.94 93 ARG A N 1
ATOM 763 C CA . ARG A 1 93 ? 7.634 -3.807 -1.611 1.00 90.94 93 ARG A CA 1
ATOM 764 C C . ARG A 1 93 ? 6.828 -5.103 -1.578 1.00 90.94 93 ARG A C 1
ATOM 766 O O . ARG A 1 93 ? 5.648 -5.059 -1.245 1.00 90.94 93 ARG A O 1
ATOM 773 N N . HIS A 1 94 ? 7.443 -6.248 -1.869 1.00 91.50 94 HIS A N 1
ATOM 774 C CA . HIS A 1 94 ? 6.786 -7.552 -1.765 1.00 91.50 94 HIS A CA 1
ATOM 775 C C . HIS A 1 94 ? 6.256 -7.805 -0.345 1.00 91.50 94 HIS A C 1
ATOM 777 O O . HIS A 1 94 ? 5.068 -8.076 -0.178 1.00 91.50 94 HIS A O 1
ATOM 783 N N . CYS A 1 95 ? 7.093 -7.622 0.680 1.00 92.31 95 CYS A N 1
ATOM 784 C CA . CYS A 1 95 ? 6.693 -7.778 2.081 1.00 92.31 95 CYS A CA 1
ATOM 785 C C . CYS A 1 95 ? 5.529 -6.853 2.469 1.00 92.31 95 CYS A C 1
ATOM 787 O O . CYS A 1 95 ? 4.565 -7.308 3.082 1.00 92.31 95 CYS A O 1
ATOM 789 N N . MET A 1 96 ? 5.577 -5.579 2.072 1.00 93.00 96 MET A N 1
ATOM 790 C CA . MET A 1 96 ? 4.517 -4.605 2.360 1.00 93.00 96 MET A CA 1
ATOM 791 C C . MET A 1 96 ? 3.188 -4.972 1.689 1.00 93.00 96 MET A C 1
ATOM 793 O O . MET A 1 96 ? 2.125 -4.842 2.293 1.00 93.00 96 MET A O 1
ATOM 797 N N . ILE A 1 97 ? 3.227 -5.467 0.451 1.00 91.94 97 ILE A N 1
ATOM 798 C CA . ILE A 1 97 ? 2.019 -5.875 -0.273 1.00 91.94 97 ILE A CA 1
ATOM 799 C C . ILE A 1 97 ? 1.410 -7.157 0.306 1.00 91.94 97 ILE A C 1
ATOM 801 O O . ILE A 1 97 ? 0.184 -7.247 0.414 1.00 91.94 97 ILE A O 1
ATOM 805 N N . GLU A 1 98 ? 2.228 -8.123 0.729 1.00 91.88 98 GLU A N 1
ATOM 806 C CA . GLU A 1 98 ? 1.735 -9.297 1.460 1.00 91.88 98 GLU A CA 1
ATOM 807 C C . GLU A 1 98 ? 1.138 -8.903 2.817 1.00 91.88 98 GLU A C 1
ATOM 809 O O . GLU A 1 98 ? 0.040 -9.351 3.155 1.00 91.88 98 GLU A O 1
ATOM 814 N N . GLN A 1 99 ? 1.785 -7.988 3.546 1.00 91.75 99 GLN A N 1
ATOM 815 C CA . GLN A 1 99 ? 1.250 -7.433 4.787 1.00 91.75 99 GLN A CA 1
ATOM 816 C C . GLN A 1 99 ? -0.114 -6.766 4.557 1.00 91.75 99 GLN A C 1
ATOM 818 O O . GLN A 1 99 ? -1.071 -7.080 5.263 1.00 91.75 99 GLN A O 1
ATOM 823 N N . LEU A 1 100 ? -0.249 -5.894 3.551 1.00 91.12 100 LEU A N 1
ATOM 824 C CA . LEU A 1 100 ? -1.527 -5.246 3.237 1.00 91.12 100 LEU A CA 1
ATOM 825 C C . LEU A 1 100 ? -2.609 -6.265 2.858 1.00 91.12 100 LEU A C 1
ATOM 827 O O . LEU A 1 100 ? -3.765 -6.132 3.272 1.00 91.12 100 LEU A O 1
ATOM 831 N N . HIS A 1 101 ? -2.248 -7.310 2.108 1.00 90.12 101 HIS A N 1
ATOM 832 C CA . HIS A 1 101 ? -3.159 -8.407 1.792 1.00 90.12 101 HIS A CA 1
ATOM 833 C C . HIS A 1 101 ? -3.660 -9.114 3.062 1.00 9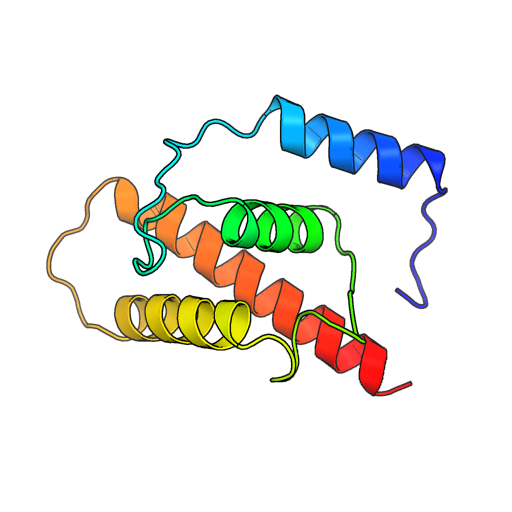0.12 101 HIS A C 1
ATOM 835 O O . HIS A 1 101 ? -4.862 -9.373 3.182 1.00 90.12 101 HIS A O 1
ATOM 841 N N . ASP A 1 102 ? -2.775 -9.395 4.018 1.00 89.44 102 ASP A N 1
ATOM 842 C CA . ASP A 1 102 ? -3.134 -10.044 5.278 1.00 89.44 102 ASP A CA 1
ATOM 843 C C . ASP A 1 102 ? -3.970 -9.156 6.197 1.00 89.44 102 ASP A C 1
ATOM 845 O O . ASP A 1 102 ? -4.994 -9.619 6.705 1.00 89.44 102 ASP A O 1
ATOM 849 N N . ILE A 1 103 ? -3.607 -7.880 6.354 1.00 88.56 103 ILE A N 1
ATOM 850 C CA . ILE A 1 103 ? -4.394 -6.906 7.123 1.00 88.56 103 ILE A CA 1
ATOM 851 C C . ILE A 1 103 ? -5.820 -6.826 6.558 1.00 88.56 103 ILE A C 1
ATOM 853 O O . ILE A 1 103 ? -6.797 -6.937 7.302 1.00 88.56 103 ILE A O 1
ATOM 857 N N . SER A 1 104 ? -5.954 -6.732 5.234 1.00 86.81 104 SER A N 1
ATOM 858 C CA . SER A 1 104 ? -7.258 -6.651 4.563 1.00 86.81 104 SER A CA 1
ATOM 859 C C . SER A 1 104 ? -8.082 -7.930 4.744 1.00 86.81 104 SER A C 1
ATOM 861 O O . SER A 1 104 ? -9.277 -7.869 5.034 1.00 86.81 104 SER A O 1
ATOM 863 N N . ARG A 1 105 ? -7.447 -9.107 4.651 1.00 86.25 105 ARG A N 1
ATOM 864 C CA . ARG A 1 105 ? -8.095 -10.404 4.910 1.00 86.25 105 ARG A CA 1
ATOM 865 C C . ARG A 1 105 ? -8.585 -10.525 6.357 1.00 86.25 105 ARG A C 1
ATOM 867 O O . ARG A 1 105 ? -9.691 -11.006 6.587 1.00 86.25 105 ARG A O 1
ATOM 874 N N . LEU A 1 106 ? -7.782 -10.091 7.329 1.00 85.44 106 LEU A N 1
ATOM 875 C CA . LEU A 1 106 ? -8.128 -10.119 8.756 1.00 85.44 106 LEU A CA 1
ATOM 876 C C . LEU A 1 106 ? -9.217 -9.108 9.132 1.00 85.44 106 LEU A C 1
ATOM 878 O O . LEU A 1 106 ? -9.920 -9.304 10.128 1.00 85.44 106 LEU A O 1
ATOM 882 N N . ALA A 1 107 ? -9.339 -8.018 8.377 1.00 83.00 107 ALA A N 1
ATOM 883 C CA . ALA A 1 107 ? -10.416 -7.051 8.529 1.00 83.00 107 ALA A CA 1
ATOM 884 C C . ALA A 1 107 ? -11.757 -7.593 8.000 1.00 83.00 107 ALA A C 1
ATOM 886 O O . ALA A 1 107 ? -12.777 -7.352 8.628 1.00 83.00 107 ALA A O 1
ATOM 887 N N . GLN A 1 108 ? -11.753 -8.381 6.917 1.00 78.56 108 GLN A N 1
ATOM 888 C CA . GLN A 1 108 ? -12.962 -9.010 6.357 1.00 78.56 108 GLN A CA 1
ATOM 889 C C . GLN A 1 108 ? -13.465 -10.236 7.135 1.00 78.56 108 GLN A C 1
ATOM 891 O O . GLN A 1 108 ? -14.604 -10.652 6.955 1.00 78.56 108 GLN A O 1
ATOM 896 N N . ALA A 1 109 ? -12.612 -10.860 7.948 1.00 74.69 109 ALA A N 1
ATOM 897 C CA . ALA A 1 109 ? -12.972 -12.032 8.748 1.00 74.69 109 ALA A CA 1
ATOM 898 C C . ALA A 1 109 ? -13.732 -11.689 10.049 1.00 74.69 109 ALA A C 1
ATOM 900 O O . ALA A 1 109 ? -13.990 -12.591 10.846 1.00 74.69 109 ALA A O 1
ATOM 901 N N . LYS A 1 110 ? -14.031 -10.406 10.281 1.00 61.78 110 LYS A N 1
ATOM 902 C CA . LYS A 1 110 ? -14.779 -9.888 11.434 1.00 61.78 110 LYS A CA 1
ATOM 903 C C . LYS A 1 110 ? -16.181 -9.479 11.025 1.00 61.78 110 LYS A C 1
ATOM 905 O O . LYS A 1 110 ? -17.077 -9.639 11.878 1.00 61.78 110 LYS A O 1
#